Protein AF-E3SHV7-F1 (afdb_monomer_lite)

Organism: Balaeniceps rex (NCBI:txid33584)

Secondary structure (DSSP, 8-state):
-HHHHHHHHHHHHHHHHHHHT---HHHHHHHHHHHHHHHHHHHHHTT----

Radius of gyration: 11.85 Å; chains: 1; bounding box: 32×12×32 Å

Structure (mmCIF, N/CA/C/O backbone):
data_AF-E3SHV7-F1
#
_entry.id   AF-E3SHV7-F1
#
loop_
_atom_site.group_PDB
_atom_site.id
_atom_site.type_symbol
_atom_site.label_atom_id
_atom_site.label_alt_id
_atom_site.label_comp_id
_atom_site.label_asym_id
_atom_site.label_entity_id
_atom_site.label_seq_id
_atom_site.pdbx_PDB_ins_code
_atom_site.Cartn_x
_atom_site.Cartn_y
_atom_site.Cartn_z
_atom_site.occupancy
_atom_site.B_iso_or_equiv
_atom_site.auth_seq_id
_atom_site.auth_comp_id
_atom_site.auth_asym_id
_atom_site.auth_atom_id
_atom_site.pdbx_PDB_model_num
ATOM 1 N N . MET A 1 1 ? -4.565 -4.111 16.683 1.00 72.00 1 MET A N 1
ATOM 2 C CA . MET A 1 1 ? -4.808 -3.061 15.668 1.00 72.00 1 MET A CA 1
ATOM 3 C C . MET A 1 1 ? -3.540 -2.305 15.294 1.00 72.00 1 MET A C 1
ATOM 5 O O . MET A 1 1 ? -3.218 -2.251 14.118 1.00 72.00 1 MET A O 1
ATOM 9 N N . THR A 1 2 ? -2.771 -1.795 16.256 1.00 87.44 2 THR A N 1
ATOM 10 C CA . THR A 1 2 ? -1.525 -1.037 16.014 1.00 87.44 2 THR A CA 1
ATOM 11 C C . THR A 1 2 ? -0.518 -1.749 15.105 1.00 87.44 2 THR A C 1
ATOM 13 O O . THR A 1 2 ? -0.049 -1.149 14.148 1.00 87.44 2 THR A O 1
ATOM 16 N N . TYR A 1 3 ? -0.239 -3.038 15.323 1.00 92.06 3 TYR A N 1
ATOM 17 C CA . TYR A 1 3 ? 0.687 -3.792 14.461 1.00 92.06 3 TYR A CA 1
ATOM 18 C C . TYR A 1 3 ? 0.214 -3.927 13.008 1.00 92.06 3 TYR A C 1
ATOM 20 O O . TYR A 1 3 ? 1.030 -3.895 12.096 1.00 92.06 3 TYR A O 1
ATOM 28 N N . PHE A 1 4 ? -1.097 -4.044 12.787 1.00 91.94 4 PHE A N 1
ATOM 29 C CA . PHE A 1 4 ? -1.675 -4.140 11.445 1.00 91.94 4 PHE A CA 1
ATOM 30 C C . PHE A 1 4 ? -1.536 -2.818 10.68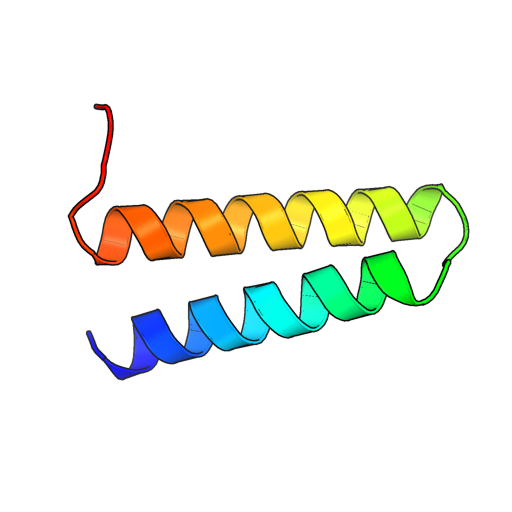0 1.00 91.94 4 PHE A C 1
ATOM 32 O O . PHE A 1 4 ? -1.101 -2.800 9.535 1.00 91.94 4 PHE A O 1
ATOM 39 N N . VAL A 1 5 ? -1.810 -1.701 11.356 1.00 94.25 5 VAL A N 1
ATOM 40 C CA . VAL A 1 5 ? -1.621 -0.339 10.835 1.00 94.25 5 VAL A CA 1
ATOM 41 C C . VAL A 1 5 ? -0.147 -0.076 10.495 1.00 94.25 5 VAL A C 1
ATOM 43 O O . VAL A 1 5 ? 0.155 0.443 9.425 1.00 94.25 5 VAL A O 1
ATOM 46 N N . LEU A 1 6 ? 0.783 -0.495 11.363 1.00 94.75 6 LEU A N 1
ATOM 47 C CA . LEU A 1 6 ? 2.225 -0.384 11.107 1.00 94.75 6 LEU A CA 1
ATOM 48 C C . LEU A 1 6 ? 2.686 -1.265 9.939 1.00 94.75 6 LEU A C 1
ATOM 50 O O . LEU A 1 6 ? 3.505 -0.828 9.135 1.00 94.75 6 LEU A O 1
ATOM 54 N N . PHE A 1 7 ? 2.152 -2.482 9.822 1.00 95.19 7 PHE A N 1
ATOM 55 C CA . PHE A 1 7 ? 2.434 -3.370 8.697 1.00 95.19 7 PHE A CA 1
ATOM 56 C C . PHE A 1 7 ? 1.971 -2.759 7.366 1.00 95.19 7 PHE A C 1
ATOM 58 O O . PHE A 1 7 ? 2.747 -2.710 6.414 1.00 95.19 7 PHE A O 1
ATOM 65 N N . LEU A 1 8 ? 0.751 -2.214 7.316 1.00 94.94 8 LEU A N 1
ATOM 66 C CA . LEU A 1 8 ? 0.234 -1.511 6.138 1.00 94.94 8 LEU A CA 1
ATOM 67 C C . LEU A 1 8 ? 1.074 -0.277 5.786 1.00 94.94 8 LEU A C 1
ATOM 69 O O . LEU A 1 8 ? 1.386 -0.069 4.614 1.00 94.94 8 LEU A O 1
ATOM 73 N N . GLY A 1 9 ? 1.503 0.496 6.787 1.00 94.88 9 GLY A N 1
ATOM 74 C CA . GLY A 1 9 ? 2.422 1.618 6.593 1.00 94.88 9 GLY A CA 1
ATOM 75 C C . GLY A 1 9 ? 3.779 1.185 6.028 1.00 94.88 9 GLY A C 1
ATOM 76 O O . GLY A 1 9 ? 4.293 1.817 5.107 1.00 94.88 9 GLY A O 1
ATOM 77 N N . LEU A 1 10 ? 4.339 0.067 6.501 1.00 96.88 10 LEU A N 1
ATOM 78 C CA . LEU A 1 10 ? 5.578 -0.492 5.954 1.00 96.88 10 LEU A CA 1
ATOM 79 C C . LEU A 1 10 ? 5.402 -0.923 4.491 1.00 96.88 10 LEU A C 1
ATOM 81 O O . LEU A 1 10 ? 6.230 -0.575 3.651 1.00 96.88 10 LEU A O 1
ATOM 85 N N . CYS A 1 11 ? 4.314 -1.627 4.163 1.00 96.25 11 CYS A N 1
ATOM 86 C CA . CYS A 1 11 ? 3.990 -2.002 2.785 1.00 96.25 11 CYS A CA 1
ATOM 87 C C . CYS A 1 11 ? 3.824 -0.776 1.879 1.00 96.25 11 CYS A C 1
ATOM 89 O O . CYS A 1 11 ? 4.307 -0.782 0.747 1.00 96.25 11 CYS A O 1
ATOM 91 N N . PHE A 1 12 ? 3.191 0.286 2.381 1.00 96.19 12 PHE A N 1
ATOM 92 C CA . PHE A 1 12 ? 3.035 1.545 1.661 1.00 96.19 12 PHE A CA 1
ATOM 93 C C . PHE A 1 12 ? 4.394 2.183 1.339 1.00 96.19 12 PHE A C 1
ATOM 95 O O . PHE A 1 12 ? 4.654 2.519 0.182 1.00 96.19 12 PHE A O 1
ATOM 102 N N . VAL A 1 13 ? 5.291 2.274 2.330 1.00 97.38 13 VAL A N 1
ATOM 103 C CA . VAL A 1 13 ? 6.643 2.826 2.149 1.00 97.38 13 VAL A CA 1
ATOM 104 C C . VAL A 1 13 ? 7.456 1.975 1.175 1.00 97.38 13 VAL A C 1
ATOM 106 O O . VAL A 1 13 ? 8.003 2.521 0.220 1.00 97.38 13 VAL A O 1
ATOM 109 N N . LEU A 1 14 ? 7.489 0.651 1.349 1.00 96.31 14 LEU A N 1
ATOM 110 C CA . LEU A 1 14 ? 8.233 -0.256 0.467 1.00 96.31 14 LEU A CA 1
ATOM 111 C C . LEU A 1 14 ? 7.710 -0.224 -0.975 1.00 96.31 14 LEU A C 1
ATOM 113 O O . LEU A 1 14 ? 8.508 -0.166 -1.907 1.00 96.31 14 LEU A O 1
ATOM 117 N N . GLY A 1 15 ? 6.388 -0.210 -1.169 1.00 95.00 15 GLY A N 1
ATOM 118 C CA . GLY A 1 15 ? 5.788 -0.074 -2.495 1.00 95.00 15 GLY A CA 1
ATOM 119 C C . GLY A 1 15 ? 6.115 1.278 -3.135 1.00 95.00 15 GLY A C 1
ATOM 120 O O . GLY A 1 15 ? 6.5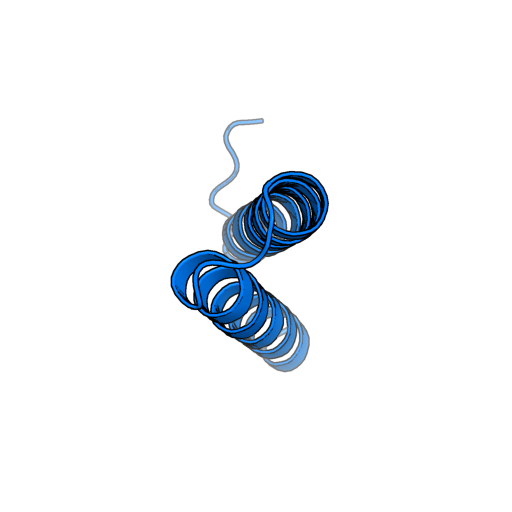12 1.332 -4.295 1.00 95.00 15 GLY A O 1
ATOM 121 N N . SER A 1 16 ? 6.051 2.372 -2.365 1.00 95.19 16 SER A N 1
ATOM 122 C CA . SER A 1 16 ? 6.374 3.711 -2.877 1.00 95.19 16 SER A CA 1
ATOM 123 C C . SER A 1 16 ? 7.857 3.847 -3.242 1.00 95.19 16 SER A C 1
ATOM 125 O O . SER A 1 16 ? 8.183 4.409 -4.286 1.00 95.19 16 SER A O 1
ATOM 127 N N . LEU A 1 17 ? 8.751 3.247 -2.448 1.00 97.00 17 LEU A N 1
ATOM 128 C CA . LEU A 1 17 ? 10.181 3.163 -2.733 1.00 97.00 17 LEU A CA 1
ATOM 129 C C . LEU A 1 17 ? 10.453 2.338 -3.997 1.00 97.00 17 LEU A C 1
ATOM 131 O O . LEU A 1 17 ? 11.293 2.726 -4.805 1.00 97.00 17 LEU A O 1
ATOM 135 N N . ALA A 1 18 ? 9.721 1.236 -4.190 1.00 94.25 18 ALA A N 1
ATOM 136 C CA . ALA A 1 18 ? 9.821 0.413 -5.391 1.00 94.25 18 ALA A CA 1
ATOM 137 C C . ALA A 1 18 ? 9.370 1.155 -6.656 1.00 94.25 18 ALA A C 1
ATOM 139 O O . ALA A 1 18 ? 9.913 0.900 -7.720 1.00 94.25 18 ALA A O 1
ATOM 140 N N . VAL A 1 19 ? 8.412 2.081 -6.568 1.00 95.19 19 VAL A N 1
ATOM 141 C CA . VAL A 1 19 ? 8.035 2.947 -7.699 1.00 95.19 19 VAL A CA 1
ATOM 142 C C . VAL A 1 19 ? 9.077 4.050 -7.911 1.00 95.19 19 VAL A C 1
ATOM 144 O O . VAL A 1 19 ? 9.476 4.322 -9.042 1.00 95.19 19 VAL A O 1
ATOM 147 N N . ALA A 1 20 ? 9.553 4.665 -6.825 1.00 96.25 20 ALA A N 1
ATOM 148 C CA . ALA A 1 20 ? 10.527 5.755 -6.862 1.00 96.25 20 ALA A CA 1
ATOM 149 C C . ALA A 1 20 ? 11.908 5.325 -7.387 1.00 96.25 20 ALA A C 1
ATOM 151 O O . ALA A 1 20 ? 12.653 6.153 -7.908 1.00 96.25 20 ALA A O 1
ATOM 152 N N . SER A 1 21 ? 12.250 4.037 -7.299 1.00 95.50 21 SER A N 1
ATOM 153 C CA . SER A 1 21 ? 13.507 3.485 -7.815 1.00 95.50 21 SER A CA 1
ATOM 154 C C . SER A 1 21 ? 13.569 3.376 -9.346 1.00 95.50 21 SER A C 1
ATOM 156 O O . SER A 1 21 ? 14.564 2.885 -9.873 1.00 95.50 21 SER A O 1
ATOM 158 N N . ASN A 1 22 ? 12.559 3.880 -10.066 1.00 94.00 22 ASN A N 1
ATOM 159 C CA . ASN A 1 22 ? 12.456 3.852 -11.530 1.00 94.00 22 ASN A CA 1
ATOM 160 C C . ASN A 1 22 ? 12.596 2.436 -12.129 1.00 94.00 22 ASN A C 1
ATOM 162 O O . ASN A 1 22 ? 13.429 2.214 -13.014 1.00 94.00 22 ASN A O 1
ATOM 166 N N . PRO A 1 23 ? 11.793 1.454 -11.676 1.00 92.94 23 PRO A N 1
ATOM 167 C CA . PRO A 1 23 ? 11.752 0.150 -12.319 1.00 92.94 23 PRO A CA 1
ATOM 168 C C . PRO A 1 23 ? 11.143 0.269 -13.726 1.00 92.94 23 PRO A C 1
ATOM 170 O O . PRO A 1 23 ? 10.500 1.264 -14.070 1.00 92.94 23 PRO A O 1
ATOM 173 N N . SER A 1 24 ? 11.298 -0.767 -14.556 1.00 94.25 24 SER A N 1
ATOM 174 C CA . SER A 1 24 ? 10.626 -0.781 -15.859 1.00 94.25 24 SER A CA 1
ATOM 175 C C . SER A 1 24 ? 9.093 -0.707 -15.690 1.00 94.25 24 SER A C 1
ATOM 177 O O . SER A 1 24 ? 8.568 -1.145 -14.658 1.00 94.25 24 SER A O 1
ATOM 179 N N . PRO A 1 25 ? 8.349 -0.173 -16.680 1.00 92.94 25 PRO A N 1
ATOM 180 C CA . PRO A 1 25 ? 6.939 0.197 -16.511 1.00 92.94 25 PRO A CA 1
ATOM 181 C C . PRO A 1 25 ? 6.044 -0.917 -15.955 1.00 92.94 25 PRO A C 1
ATOM 183 O O . PRO A 1 25 ? 5.184 -0.656 -15.119 1.00 92.94 25 PRO A O 1
ATOM 186 N N . TYR A 1 26 ? 6.287 -2.169 -16.349 1.00 93.62 26 TYR A N 1
ATOM 187 C CA . TYR A 1 26 ? 5.533 -3.323 -15.855 1.00 93.62 26 TYR A CA 1
ATOM 188 C C . TYR A 1 26 ? 5.658 -3.513 -14.338 1.00 93.62 26 TYR A C 1
ATOM 190 O O . TYR A 1 26 ? 4.654 -3.713 -13.659 1.00 93.62 26 TYR A O 1
ATOM 198 N N . TYR A 1 27 ? 6.868 -3.401 -13.789 1.00 92.25 27 TYR A N 1
ATOM 199 C CA . TYR A 1 27 ? 7.095 -3.527 -12.348 1.00 92.25 27 TYR A CA 1
ATOM 200 C C . TYR A 1 27 ? 6.688 -2.261 -11.587 1.00 92.25 27 TYR A C 1
ATOM 202 O O . TYR A 1 27 ? 6.228 -2.354 -10.450 1.00 92.25 27 TYR A O 1
ATOM 210 N N . GLY A 1 28 ? 6.783 -1.089 -12.225 1.00 94.94 28 GLY A N 1
ATOM 211 C CA . GLY A 1 28 ? 6.281 0.167 -11.666 1.00 94.94 28 GLY A CA 1
ATOM 212 C C . GLY A 1 28 ? 4.775 0.126 -11.404 1.00 94.94 28 GLY A C 1
ATOM 213 O O . GLY A 1 28 ? 4.330 0.513 -10.327 1.00 94.94 28 GLY A O 1
ATOM 214 N N . VAL A 1 29 ? 3.991 -0.425 -12.338 1.00 96.38 29 VAL A N 1
ATOM 215 C CA . VAL A 1 29 ? 2.540 -0.612 -12.152 1.00 96.38 29 VAL A CA 1
ATOM 216 C C . VAL A 1 29 ? 2.242 -1.551 -10.983 1.00 96.38 29 VAL A C 1
ATOM 218 O O . VAL A 1 29 ? 1.367 -1.251 -10.174 1.00 96.38 29 VAL A O 1
ATOM 221 N N . VAL A 1 30 ? 2.992 -2.648 -10.838 1.00 95.06 30 VAL A N 1
ATOM 222 C CA . VAL A 1 30 ? 2.836 -3.563 -9.692 1.00 95.06 30 VAL A CA 1
ATOM 223 C C . VAL A 1 30 ? 3.101 -2.833 -8.372 1.00 95.06 30 VAL A C 1
ATOM 225 O O . VAL A 1 30 ? 2.309 -2.956 -7.438 1.00 95.06 30 VAL A O 1
ATOM 228 N N . GLY A 1 31 ? 4.164 -2.024 -8.304 1.00 95.38 31 GLY A N 1
ATOM 229 C CA . GLY A 1 31 ? 4.460 -1.186 -7.140 1.00 95.38 31 GLY A CA 1
ATOM 230 C C . GLY A 1 31 ? 3.336 -0.193 -6.828 1.00 95.38 31 GLY A C 1
ATOM 231 O O . GLY A 1 31 ? 2.887 -0.118 -5.687 1.00 95.38 31 GLY A O 1
ATOM 232 N N . LEU A 1 32 ? 2.817 0.500 -7.847 1.00 96.06 32 LEU A N 1
ATOM 233 C CA . LEU A 1 32 ? 1.719 1.462 -7.705 1.00 96.06 32 LEU A CA 1
ATOM 234 C C . LEU A 1 32 ? 0.442 0.817 -7.150 1.00 96.06 32 LEU A C 1
ATOM 236 O O . LEU A 1 32 ? -0.168 1.368 -6.234 1.00 96.06 32 LEU A O 1
ATOM 240 N N . VAL A 1 33 ? 0.053 -0.353 -7.668 1.00 97.38 33 VAL A N 1
ATOM 241 C CA . VAL A 1 33 ? -1.141 -1.084 -7.206 1.00 97.38 33 VAL A CA 1
ATOM 242 C C . VAL A 1 33 ? -0.971 -1.556 -5.761 1.00 97.38 33 VAL A C 1
ATOM 244 O O . VAL A 1 33 ? -1.882 -1.404 -4.947 1.00 97.38 33 VAL A O 1
ATOM 247 N N . LEU A 1 34 ? 0.200 -2.093 -5.404 1.00 95.69 34 LEU A N 1
ATOM 248 C CA . LEU 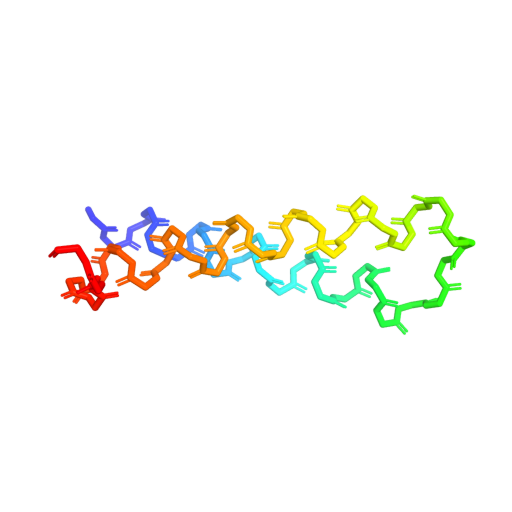A 1 34 ? 0.471 -2.516 -4.027 1.00 95.69 34 LEU A CA 1
ATOM 249 C C . LEU A 1 34 ? 0.424 -1.332 -3.053 1.00 95.69 34 LEU A C 1
ATOM 251 O O . LEU A 1 34 ? -0.201 -1.432 -1.994 1.00 95.69 34 LEU A O 1
ATOM 255 N N . THR A 1 35 ? 1.019 -0.197 -3.423 1.00 97.00 35 THR A N 1
ATOM 256 C CA . THR A 1 35 ? 0.966 1.035 -2.628 1.00 97.00 35 THR A CA 1
ATOM 257 C C . THR A 1 35 ? -0.460 1.555 -2.476 1.00 97.00 35 THR A C 1
ATOM 259 O O . THR A 1 35 ? -0.830 1.957 -1.374 1.00 97.00 35 THR A O 1
ATOM 262 N N . SER A 1 36 ? -1.290 1.518 -3.526 1.00 96.69 36 SER A N 1
ATOM 263 C CA . SER A 1 36 ? -2.674 1.997 -3.429 1.00 96.69 36 SER A CA 1
ATOM 264 C C . SER A 1 36 ? -3.508 1.131 -2.484 1.00 96.6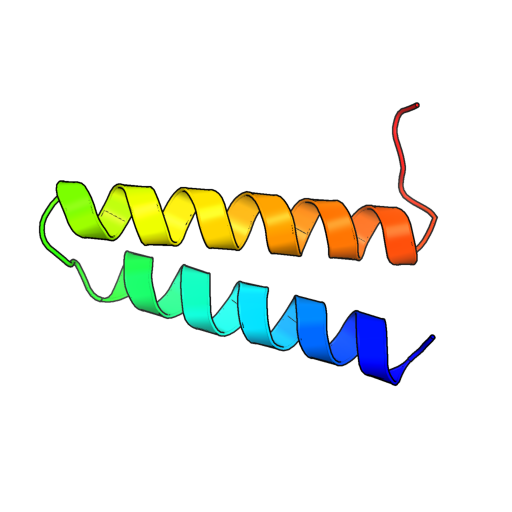9 36 SER A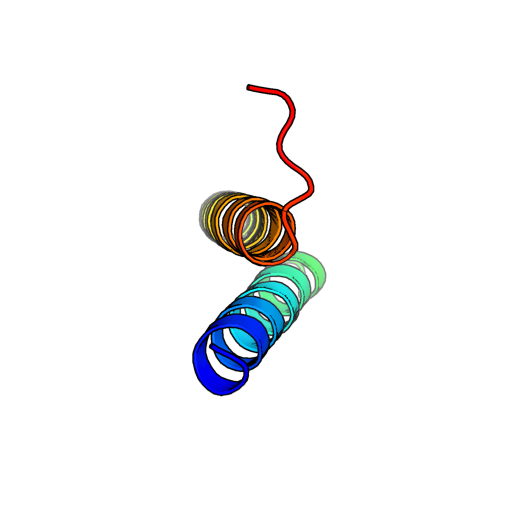 C 1
ATOM 266 O O . SER A 1 36 ? -4.203 1.664 -1.625 1.00 96.69 36 SER A O 1
ATOM 268 N N . VAL A 1 37 ? -3.401 -0.199 -2.583 1.00 96.81 37 VAL A N 1
ATOM 269 C CA . VAL A 1 37 ? -4.135 -1.127 -1.707 1.00 96.81 37 VAL A CA 1
ATOM 270 C C . VAL A 1 37 ? -3.698 -0.962 -0.251 1.00 96.81 37 VAL A C 1
ATOM 272 O O . VAL A 1 37 ? -4.549 -0.847 0.633 1.00 96.81 37 VAL A O 1
ATOM 275 N N . ALA A 1 38 ? -2.387 -0.892 0.004 1.00 96.31 38 ALA A N 1
ATOM 276 C CA . ALA A 1 38 ? -1.856 -0.681 1.349 1.00 96.31 38 ALA A CA 1
ATOM 277 C C . ALA A 1 38 ? -2.296 0.672 1.935 1.00 96.31 38 ALA A C 1
ATOM 279 O O . ALA A 1 38 ? -2.724 0.728 3.086 1.00 96.31 38 ALA A O 1
ATOM 280 N N . GLY A 1 39 ? -2.260 1.746 1.138 1.00 95.75 39 GLY A N 1
ATOM 281 C CA . GLY A 1 39 ? -2.691 3.083 1.552 1.00 95.75 39 GLY A CA 1
ATOM 282 C C . GLY A 1 39 ? -4.186 3.156 1.868 1.00 95.75 39 GLY A C 1
ATOM 283 O O . GLY A 1 39 ? -4.568 3.656 2.924 1.00 95.75 39 GLY A O 1
ATOM 284 N N . CYS A 1 40 ? -5.041 2.595 1.008 1.00 95.38 40 CYS A N 1
ATOM 285 C CA . CYS A 1 40 ? -6.481 2.525 1.260 1.00 95.38 40 CYS A CA 1
ATOM 286 C C . CYS A 1 40 ? -6.796 1.694 2.510 1.00 95.38 40 CYS A C 1
ATOM 288 O O . CYS A 1 40 ? -7.570 2.134 3.358 1.00 95.38 40 CYS A O 1
ATOM 290 N N . GLY A 1 41 ? -6.164 0.526 2.668 1.00 94.38 41 GLY A N 1
ATOM 291 C CA . GLY A 1 41 ? -6.321 -0.301 3.865 1.00 94.38 41 GLY A CA 1
ATOM 292 C C . GLY A 1 41 ? -5.879 0.421 5.139 1.00 94.38 41 GLY A C 1
ATOM 293 O O . GLY A 1 41 ? -6.510 0.276 6.189 1.00 94.38 41 GLY A O 1
ATOM 294 N N . TRP A 1 42 ? -4.828 1.242 5.051 1.00 95.25 42 TRP A N 1
ATOM 295 C CA . TRP A 1 42 ? -4.350 2.048 6.169 1.00 95.25 42 TRP A CA 1
ATOM 296 C C . TRP A 1 42 ? -5.378 3.116 6.569 1.00 95.25 42 TRP A C 1
ATOM 298 O O . TRP A 1 42 ? -5.720 3.204 7.748 1.00 95.25 42 TRP A O 1
ATOM 308 N N . LEU A 1 43 ? -5.944 3.851 5.604 1.00 93.94 43 LEU A N 1
ATOM 309 C CA . LEU A 1 43 ? -6.998 4.849 5.847 1.00 93.94 43 LEU A CA 1
ATOM 310 C C . LEU A 1 43 ? -8.264 4.228 6.458 1.00 93.94 43 LEU A C 1
ATOM 312 O O . LEU A 1 43 ? -8.772 4.733 7.460 1.00 93.94 43 LEU A O 1
ATOM 316 N N . VAL A 1 44 ? -8.716 3.085 5.931 1.00 94.75 44 VAL A N 1
ATOM 317 C CA . VAL A 1 44 ? -9.855 2.328 6.486 1.00 94.75 44 VAL A CA 1
ATOM 318 C C . VAL A 1 44 ? -9.575 1.891 7.926 1.00 94.75 44 VAL A C 1
ATOM 320 O O . VAL A 1 44 ? -10.443 1.996 8.787 1.00 94.75 44 VAL A O 1
ATOM 323 N N . SER A 1 45 ? -8.345 1.464 8.224 1.00 92.19 45 SER A N 1
ATOM 324 C CA . SER A 1 45 ? -7.951 1.056 9.581 1.00 92.19 45 SER A CA 1
ATOM 325 C C . SER A 1 45 ? -7.934 2.213 10.587 1.00 92.19 45 SER A C 1
ATOM 327 O O . SER A 1 45 ? -7.994 1.970 11.791 1.00 92.19 45 SER A O 1
ATOM 329 N N . LEU A 1 46 ? -7.852 3.458 10.109 1.00 90.94 46 LEU A N 1
ATOM 330 C CA . LEU A 1 46 ? -7.966 4.677 10.915 1.00 90.94 46 LEU A CA 1
ATOM 331 C C . LEU A 1 46 ? -9.416 5.184 11.023 1.00 90.94 46 LEU A C 1
ATOM 333 O O . LEU A 1 46 ? -9.654 6.196 11.676 1.00 90.94 46 LEU A O 1
ATOM 337 N N . GLY A 1 47 ? -10.383 4.503 10.396 1.00 91.38 47 GLY A N 1
ATOM 338 C CA . GLY A 1 47 ? -11.782 4.934 10.339 1.00 91.38 47 GLY A CA 1
ATOM 339 C C . GLY A 1 47 ? -12.048 6.051 9.324 1.00 91.38 47 GLY A C 1
ATOM 340 O O . GLY A 1 47 ? -13.130 6.630 9.326 1.00 91.38 47 GLY A O 1
ATOM 341 N N . VAL A 1 48 ? -11.077 6.360 8.454 1.00 91.94 48 VAL A N 1
ATOM 342 C CA . VAL A 1 48 ? -11.212 7.346 7.374 1.00 91.94 48 VAL A CA 1
ATOM 343 C C . VAL A 1 48 ? -11.652 6.615 6.108 1.00 91.94 48 VAL A C 1
ATOM 345 O O . VAL A 1 48 ? -10.862 6.328 5.209 1.00 91.94 48 VAL A O 1
ATOM 348 N N . SER A 1 49 ? -12.930 6.263 6.067 1.00 88.12 49 SER A N 1
ATOM 349 C CA . SER A 1 49 ? -13.574 5.603 4.931 1.00 88.12 49 SER A CA 1
ATOM 350 C C . SER A 1 49 ? -14.680 6.487 4.360 1.00 88.12 49 SER A C 1
ATOM 352 O O . SER A 1 49 ? -15.411 7.127 5.106 1.00 88.12 49 SER A O 1
ATOM 354 N N . PHE A 1 50 ? -14.789 6.517 3.030 1.00 83.00 50 PHE A N 1
ATOM 355 C CA . PHE A 1 50 ? -15.802 7.288 2.292 1.00 83.00 50 PHE A CA 1
ATOM 356 C C . PHE A 1 50 ? -17.062 6.467 1.941 1.00 83.00 50 P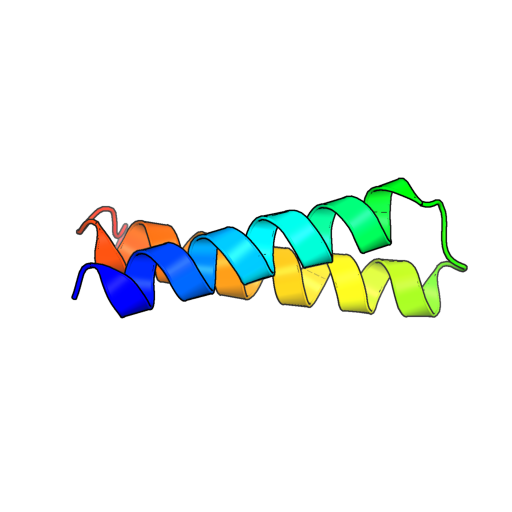HE A C 1
ATOM 358 O O . PHE A 1 50 ? -17.859 6.913 1.119 1.00 83.00 50 PHE A O 1
ATOM 365 N N . MET A 1 51 ? -17.201 5.261 2.507 1.00 69.25 51 MET A N 1
ATOM 366 C CA . MET A 1 51 ? -18.380 4.392 2.368 1.00 69.25 51 MET A CA 1
ATOM 367 C C . MET A 1 51 ? -19.405 4.677 3.459 1.00 69.25 51 MET A C 1
ATOM 369 O O . MET A 1 51 ? -18.963 4.940 4.600 1.00 69.25 51 MET A O 1
#

Sequence (51 aa):
MTYFVLFLGLCFVLGSLAVASNPSPYYGVVGLVLTSVAGCGWLVSLGVSFM

Foldseek 3Di:
DVVLLVVLVVQLVVLVVQLVVPDPPVSNVVSVVSNVVSVQVNCVVVVNDPD

pLDDT: mean 93.39, std 5.31, range [69.25, 97.38]